Protein AF-A0A918ZXB0-F1 (afdb_monomer_lite)

Radius of gyration: 18.65 Å; chains: 1; bounding box: 31×18×62 Å

Sequence (74 aa):
MNPIESTFSTVKLRTRVTRGAGSPAAALAMVFKLTESAQTRWRAITAPHLVALVRNGATFHNGYLVERPEVSAA

Foldseek 3Di:
DPLVCQLCVQVVVVCVVVVHQPDPVSNVVSSVVSNVVSVVVDDDDPCVVCVVVVVVVFDDDPNHTDDDPPPPDD

Structure (mmCIF, N/CA/C/O backbone):
data_AF-A0A918ZXB0-F1
#
_entry.id   AF-A0A918ZXB0-F1
#
loop_
_atom_site.group_PDB
_atom_site.i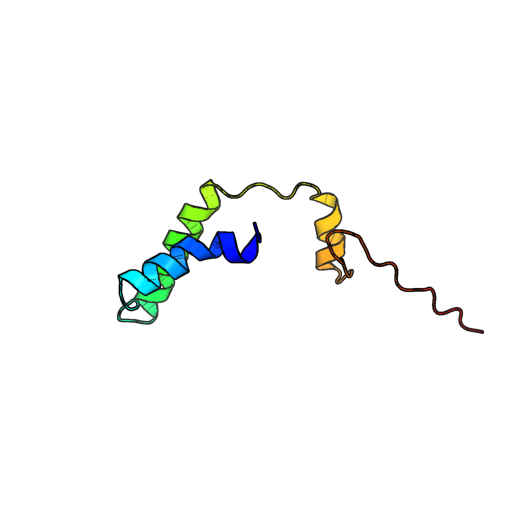d
_atom_site.type_symbol
_atom_site.label_atom_id
_atom_site.label_alt_id
_atom_site.label_comp_id
_atom_site.label_asym_id
_atom_site.label_entity_id
_atom_site.label_seq_id
_atom_site.pdbx_PDB_ins_code
_atom_site.Cartn_x
_atom_site.Cartn_y
_atom_site.Cartn_z
_atom_site.occupancy
_atom_site.B_iso_or_equiv
_atom_site.auth_seq_id
_atom_site.auth_comp_id
_atom_site.auth_asym_id
_atom_site.auth_atom_id
_atom_site.pdbx_PDB_model_num
ATOM 1 N N . MET A 1 1 ? -8.881 -12.977 1.383 1.00 57.06 1 MET A N 1
ATOM 2 C CA . MET A 1 1 ? -8.020 -12.092 0.566 1.00 57.06 1 MET A CA 1
ATOM 3 C C . MET A 1 1 ? -7.119 -11.313 1.512 1.00 57.06 1 MET A C 1
ATOM 5 O O . MET A 1 1 ? -7.652 -10.579 2.331 1.00 57.06 1 MET A O 1
ATOM 9 N N . ASN A 1 2 ? -5.799 -11.527 1.482 1.00 73.88 2 ASN A N 1
ATOM 10 C CA . ASN A 1 2 ? -4.868 -10.741 2.300 1.00 73.88 2 ASN A CA 1
ATOM 11 C C . ASN A 1 2 ? -4.700 -9.356 1.638 1.00 73.88 2 ASN A C 1
ATOM 13 O O . ASN A 1 2 ? -4.306 -9.318 0.469 1.00 73.88 2 ASN A O 1
ATOM 17 N N . PRO A 1 3 ? -5.005 -8.240 2.330 1.00 70.62 3 PRO A N 1
ATOM 18 C CA . PRO A 1 3 ? -4.916 -6.895 1.760 1.00 70.62 3 PRO A CA 1
ATOM 19 C C . PRO A 1 3 ? -3.532 -6.565 1.189 1.00 70.62 3 PRO A C 1
ATOM 21 O O . PRO A 1 3 ? -3.437 -5.923 0.146 1.00 70.62 3 PRO A O 1
ATOM 24 N N . ILE A 1 4 ? -2.462 -7.055 1.821 1.00 74.31 4 ILE A N 1
ATOM 25 C CA . ILE A 1 4 ? -1.079 -6.817 1.392 1.00 74.31 4 ILE A CA 1
ATOM 26 C C . ILE A 1 4 ? -0.787 -7.616 0.116 1.00 74.31 4 ILE A C 1
ATOM 28 O O . ILE A 1 4 ? -0.440 -7.043 -0.915 1.00 74.31 4 ILE A O 1
ATOM 32 N N . GLU A 1 5 ? -1.009 -8.932 0.143 1.00 74.44 5 GLU A N 1
ATOM 33 C CA . GLU A 1 5 ? -0.750 -9.823 -1.001 1.00 74.44 5 GLU A CA 1
ATOM 34 C C . GLU A 1 5 ? -1.571 -9.416 -2.240 1.00 74.44 5 GLU A C 1
ATOM 36 O O . GLU A 1 5 ? -1.069 -9.389 -3.366 1.00 74.44 5 GLU A O 1
ATOM 41 N N . SER A 1 6 ? -2.837 -9.036 -2.031 1.00 79.44 6 SER A N 1
ATOM 42 C CA . SER A 1 6 ? -3.733 -8.606 -3.106 1.00 79.44 6 SER A CA 1
ATOM 43 C C . SER A 1 6 ? -3.294 -7.293 -3.749 1.00 79.44 6 SER A C 1
ATOM 45 O O . SER A 1 6 ? -3.502 -7.114 -4.948 1.00 79.44 6 SER A O 1
ATOM 47 N N . THR A 1 7 ? -2.692 -6.382 -2.982 1.00 79.25 7 THR A N 1
ATOM 48 C CA . THR A 1 7 ? -2.260 -5.068 -3.478 1.00 79.25 7 THR A CA 1
ATOM 49 C C . THR A 1 7 ? -1.079 -5.191 -4.438 1.00 79.25 7 THR A C 1
ATOM 51 O O . THR A 1 7 ? -1.055 -4.542 -5.480 1.00 79.25 7 THR A O 1
ATOM 54 N N . PHE A 1 8 ? -0.137 -6.090 -4.144 1.00 85.38 8 PHE A N 1
ATOM 55 C CA . PHE A 1 8 ? 1.066 -6.295 -4.959 1.00 85.38 8 PHE A CA 1
ATOM 56 C C . PHE A 1 8 ? 0.923 -7.387 -6.028 1.00 85.38 8 PHE A C 1
ATOM 58 O O . PHE A 1 8 ? 1.873 -7.675 -6.760 1.00 85.38 8 PHE A O 1
ATOM 65 N N . SER A 1 9 ? -0.255 -8.000 -6.160 1.00 88.75 9 SER A N 1
ATOM 66 C CA . SER A 1 9 ? -0.479 -9.113 -7.090 1.00 88.75 9 SER A CA 1
ATOM 67 C C . SER A 1 9 ? -0.217 -8.739 -8.557 1.00 88.75 9 SER A C 1
ATOM 69 O O . SER A 1 9 ? 0.394 -9.520 -9.287 1.00 88.75 9 SER A O 1
ATOM 71 N N . THR A 1 10 ? -0.601 -7.536 -8.994 1.00 87.75 10 THR A N 1
ATOM 72 C CA . THR A 1 10 ? -0.335 -7.034 -10.359 1.00 87.75 10 THR A CA 1
ATOM 73 C C . THR A 1 10 ? 1.148 -6.797 -10.616 1.00 87.75 10 THR A C 1
ATOM 75 O O . THR A 1 10 ? 1.635 -7.124 -11.698 1.00 87.75 10 THR A O 1
ATOM 78 N N . VAL A 1 11 ? 1.883 -6.299 -9.619 1.00 89.50 11 VAL A N 1
ATOM 79 C CA . VAL A 1 11 ? 3.343 -6.149 -9.687 1.00 89.50 11 VAL A CA 1
ATOM 80 C C . VAL A 1 11 ? 4.004 -7.518 -9.822 1.00 89.50 11 VAL A C 1
ATOM 82 O O . VAL A 1 11 ? 4.751 -7.740 -10.772 1.00 89.50 11 VAL A O 1
ATOM 85 N N . LYS A 1 12 ? 3.669 -8.475 -8.944 1.00 89.00 12 LYS A N 1
ATOM 86 C CA . LYS A 1 12 ? 4.197 -9.852 -9.003 1.00 89.00 12 LYS A CA 1
ATOM 87 C C . LYS A 1 12 ? 3.913 -10.507 -10.356 1.00 89.00 12 LYS A C 1
ATOM 89 O O . LYS A 1 12 ? 4.806 -11.108 -10.953 1.00 89.00 12 LYS A O 1
ATOM 94 N N . LEU A 1 13 ? 2.683 -10.369 -10.857 1.00 91.06 13 LEU A N 1
ATOM 95 C CA . LEU A 1 13 ? 2.289 -10.879 -12.168 1.00 91.06 13 LEU A CA 1
ATOM 96 C C . LEU A 1 13 ? 3.137 -10.262 -13.283 1.00 91.06 13 LEU A C 1
ATOM 98 O O . LEU A 1 13 ? 3.678 -10.997 -14.110 1.00 91.06 13 LEU A O 1
ATOM 102 N N . ARG A 1 14 ? 3.271 -8.931 -13.305 1.00 88.31 14 ARG A N 1
ATOM 103 C CA . ARG A 1 14 ? 3.996 -8.239 -14.371 1.00 88.31 14 ARG A CA 1
ATOM 104 C C . ARG A 1 14 ? 5.476 -8.591 -14.363 1.00 88.31 14 ARG A C 1
ATOM 106 O O . ARG A 1 14 ? 5.983 -8.960 -15.416 1.00 88.31 14 ARG A O 1
ATOM 113 N N . THR A 1 15 ? 6.122 -8.578 -13.198 1.00 90.56 15 THR A N 1
ATOM 114 C CA . THR A 1 15 ? 7.532 -8.962 -13.041 1.00 90.56 15 THR A CA 1
ATOM 115 C C . THR A 1 15 ? 7.798 -10.369 -13.576 1.00 90.56 15 THR A C 1
ATOM 117 O O . THR A 1 15 ? 8.790 -10.584 -14.273 1.00 90.56 15 THR A O 1
ATOM 120 N N . ARG A 1 16 ? 6.891 -11.322 -13.310 1.00 88.88 16 ARG A N 1
ATOM 121 C CA . ARG A 1 16 ? 6.984 -12.695 -13.829 1.00 88.88 16 ARG A CA 1
ATOM 122 C C . ARG A 1 16 ? 6.862 -12.751 -15.353 1.00 88.88 16 ARG A C 1
ATOM 124 O O . ARG A 1 16 ? 7.627 -13.466 -15.990 1.00 88.88 16 ARG A O 1
ATOM 131 N N . VAL A 1 17 ? 5.919 -12.009 -15.937 1.00 89.56 17 VAL A N 1
ATOM 132 C CA . VAL A 1 17 ? 5.679 -11.999 -17.393 1.00 89.56 17 VAL A CA 1
ATOM 133 C C . VAL A 1 17 ? 6.821 -11.322 -18.153 1.00 89.56 17 VAL A C 1
ATOM 135 O O . VAL A 1 17 ? 7.234 -11.824 -19.193 1.00 89.56 17 VAL A O 1
ATOM 138 N N . THR A 1 18 ? 7.355 -10.208 -17.646 1.00 84.62 18 THR A N 1
ATOM 139 C CA . THR A 1 18 ? 8.431 -9.458 -18.318 1.00 84.62 18 THR A CA 1
ATOM 140 C C . THR A 1 18 ? 9.831 -9.972 -18.005 1.00 84.62 18 THR A C 1
ATOM 142 O O . THR A 1 18 ? 10.791 -9.458 -18.569 1.00 84.62 18 THR A O 1
ATOM 145 N N . ARG A 1 19 ? 9.961 -10.980 -17.126 1.00 82.75 19 ARG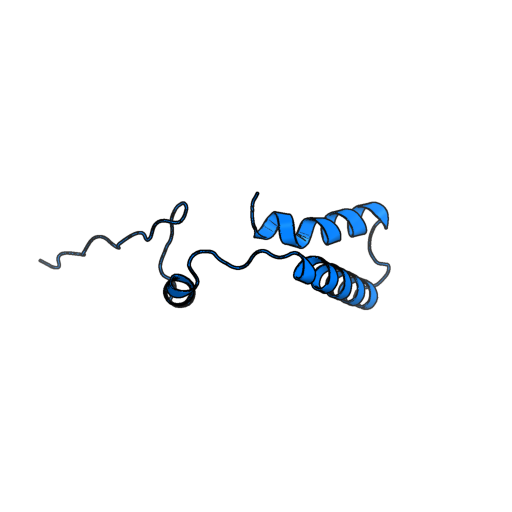 A N 1
ATOM 146 C CA . ARG A 1 19 ? 11.248 -11.492 -16.619 1.00 82.75 19 ARG A CA 1
ATOM 147 C C . ARG A 1 19 ? 12.119 -10.370 -16.026 1.00 82.75 19 ARG A C 1
ATOM 149 O O . ARG A 1 19 ? 13.326 -10.327 -16.236 1.00 82.75 19 ARG A O 1
ATOM 156 N N . GLY A 1 20 ? 11.489 -9.459 -15.283 1.00 79.69 20 GLY A N 1
ATOM 157 C CA . GLY A 1 20 ? 12.124 -8.265 -14.714 1.00 79.69 20 GLY A CA 1
ATOM 158 C C . GLY A 1 20 ? 11.864 -6.985 -15.513 1.00 79.69 20 GLY A C 1
ATOM 159 O O . GLY A 1 20 ? 11.022 -6.952 -16.408 1.00 79.69 20 GLY A O 1
ATOM 160 N N . ALA A 1 21 ? 12.547 -5.900 -15.142 1.00 82.12 21 ALA A N 1
ATOM 161 C CA . ALA A 1 21 ? 12.327 -4.561 -15.702 1.00 82.12 21 ALA A CA 1
ATOM 162 C C . ALA A 1 21 ? 13.517 -4.011 -16.512 1.00 82.12 21 ALA A C 1
ATOM 164 O O . ALA A 1 21 ? 13.466 -2.877 -16.974 1.00 82.12 21 ALA A O 1
ATOM 165 N N . GLY A 1 22 ? 14.600 -4.781 -16.666 1.00 84.44 22 GLY A N 1
ATOM 166 C CA . GLY A 1 22 ? 15.805 -4.384 -17.410 1.00 84.44 22 GLY A CA 1
ATOM 167 C C . GLY A 1 22 ? 16.729 -3.394 -16.685 1.00 84.44 22 GLY A C 1
ATOM 168 O O . GLY A 1 22 ? 17.941 -3.492 -16.834 1.00 84.44 22 GLY A O 1
ATOM 169 N N . SER A 1 23 ? 16.200 -2.486 -15.858 1.00 92.50 23 SER A N 1
ATOM 170 C CA . SER A 1 23 ? 16.991 -1.588 -15.002 1.00 92.50 23 SER A CA 1
ATOM 171 C C . SER A 1 23 ? 16.263 -1.238 -13.693 1.00 92.50 23 SER A C 1
ATOM 173 O O . SER A 1 23 ? 15.033 -1.349 -13.631 1.00 92.50 23 SER A O 1
ATOM 175 N N . PRO A 1 24 ? 16.975 -0.781 -12.642 1.00 92.81 24 PRO A N 1
ATOM 176 C CA . PRO A 1 24 ? 16.344 -0.350 -11.390 1.00 92.81 24 PRO A CA 1
ATOM 177 C C . PRO A 1 24 ? 15.364 0.818 -11.568 1.00 92.81 24 PRO A C 1
ATOM 179 O O . PRO A 1 24 ? 14.281 0.811 -10.987 1.00 92.81 24 PRO A O 1
ATOM 182 N N . ALA A 1 25 ? 15.703 1.794 -12.416 1.00 95.75 25 ALA A N 1
ATOM 183 C CA . ALA A 1 25 ? 14.832 2.936 -12.698 1.00 95.75 25 ALA A CA 1
ATOM 184 C C . ALA A 1 25 ? 13.528 2.497 -13.385 1.00 95.75 25 ALA A C 1
ATOM 186 O O . ALA A 1 25 ? 12.439 2.922 -12.996 1.00 95.75 25 ALA A O 1
ATOM 187 N N . ALA A 1 26 ? 13.624 1.586 -14.359 1.00 92.12 26 ALA A N 1
ATOM 188 C CA . ALA A 1 26 ? 12.456 1.019 -15.024 1.00 92.12 26 ALA A CA 1
ATOM 189 C C . ALA A 1 26 ? 11.611 0.162 -14.067 1.00 92.12 26 ALA A C 1
ATOM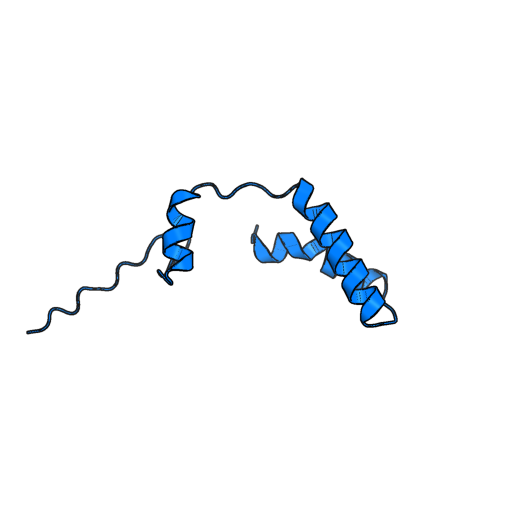 191 O O . ALA A 1 26 ? 10.382 0.209 -14.128 1.00 92.12 26 ALA A O 1
ATOM 192 N N . ALA A 1 27 ? 12.247 -0.580 -1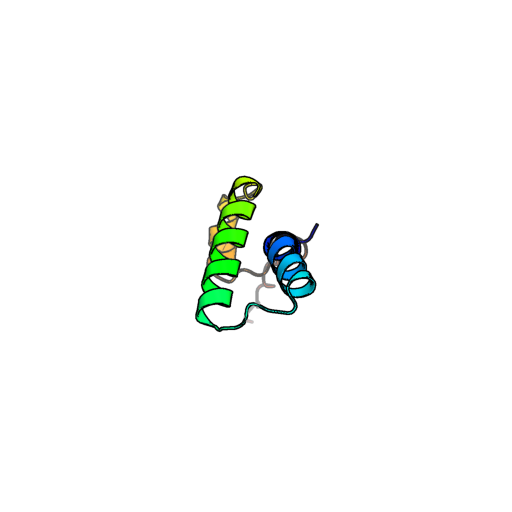3.152 1.00 91.62 27 ALA A N 1
ATOM 193 C CA . ALA A 1 27 ? 11.547 -1.341 -12.119 1.00 91.62 27 ALA A CA 1
ATOM 194 C C . ALA A 1 27 ? 10.723 -0.419 -11.217 1.00 91.62 27 ALA A C 1
ATOM 196 O O . ALA A 1 27 ? 9.538 -0.669 -11.006 1.00 91.62 27 ALA A O 1
ATOM 197 N N . LEU A 1 28 ? 11.323 0.671 -10.735 1.00 94.75 28 LEU A N 1
ATOM 198 C CA . LEU A 1 28 ? 10.644 1.632 -9.872 1.00 94.75 28 LEU A CA 1
ATOM 199 C C . LEU A 1 28 ? 9.446 2.277 -10.579 1.00 94.75 28 LEU A C 1
ATOM 201 O O . LEU A 1 28 ? 8.345 2.289 -10.028 1.00 94.75 28 LEU A O 1
ATOM 205 N N . ALA A 1 29 ? 9.632 2.742 -11.818 1.00 94.69 29 ALA A N 1
ATOM 206 C CA . ALA A 1 29 ? 8.553 3.325 -12.612 1.00 94.69 29 ALA A CA 1
ATOM 207 C C . ALA A 1 29 ? 7.410 2.322 -12.857 1.00 94.69 29 ALA A C 1
ATOM 209 O O . ALA A 1 29 ? 6.235 2.664 -12.713 1.00 94.69 29 ALA A O 1
ATOM 210 N N . MET A 1 30 ? 7.744 1.064 -13.172 1.00 94.25 30 MET A N 1
ATOM 211 C CA . MET A 1 30 ? 6.764 -0.008 -13.359 1.00 94.25 30 MET A CA 1
ATOM 212 C C . MET A 1 30 ? 5.961 -0.265 -12.079 1.00 94.25 30 MET A C 1
ATOM 214 O O . MET A 1 30 ? 4.731 -0.285 -12.125 1.00 94.25 30 MET A O 1
ATOM 218 N N . VAL A 1 31 ? 6.635 -0.448 -10.939 1.00 92.94 31 VAL A N 1
ATOM 219 C CA . VAL A 1 31 ? 5.976 -0.698 -9.648 1.00 92.94 31 VAL A CA 1
ATOM 220 C C . VAL A 1 31 ? 5.073 0.473 -9.274 1.00 92.94 31 VAL A C 1
ATOM 222 O O . VAL A 1 31 ? 3.930 0.246 -8.875 1.00 92.94 31 VAL A O 1
ATOM 225 N N . PHE A 1 32 ? 5.541 1.709 -9.465 1.00 93.75 32 PHE A N 1
ATOM 226 C CA . PHE A 1 32 ? 4.768 2.914 -9.180 1.00 93.75 32 PHE A CA 1
ATOM 227 C C . PHE A 1 32 ? 3.463 2.951 -9.984 1.00 93.75 32 PHE A C 1
ATOM 229 O O . PHE A 1 32 ? 2.383 2.984 -9.397 1.00 93.75 32 PHE A O 1
ATOM 236 N N . LYS A 1 33 ? 3.534 2.835 -11.318 1.00 94.56 33 LYS A N 1
ATOM 237 C CA . LYS A 1 33 ? 2.338 2.892 -12.178 1.00 94.56 33 LYS A CA 1
ATOM 238 C C . LYS A 1 33 ? 1.370 1.731 -11.939 1.00 94.56 33 LYS A C 1
ATOM 240 O O . LYS A 1 33 ? 0.155 1.919 -12.016 1.00 94.56 33 LYS A O 1
ATOM 245 N N . LEU A 1 34 ? 1.876 0.534 -11.636 1.00 93.06 34 LEU A N 1
ATOM 246 C CA . LEU A 1 34 ? 1.025 -0.615 -11.304 1.00 93.06 34 LEU A CA 1
ATOM 247 C C . LEU A 1 34 ? 0.331 -0.447 -9.949 1.00 93.06 34 LEU A C 1
ATOM 249 O O . LEU A 1 34 ? -0.834 -0.823 -9.820 1.00 93.06 34 LEU A O 1
ATOM 253 N N . THR A 1 35 ? 1.017 0.138 -8.966 1.00 92.00 35 THR A N 1
ATOM 254 C CA . THR A 1 35 ? 0.445 0.442 -7.647 1.00 92.00 35 THR A CA 1
ATOM 255 C C . THR A 1 35 ? -0.616 1.534 -7.754 1.00 92.00 35 THR A C 1
ATOM 257 O O . THR A 1 35 ? -1.716 1.362 -7.239 1.00 92.00 35 THR A O 1
ATOM 260 N N . GLU A 1 36 ? -0.338 2.601 -8.504 1.00 93.12 36 GLU A N 1
ATOM 261 C CA . GLU A 1 36 ? -1.293 3.680 -8.791 1.00 93.12 36 GLU A CA 1
ATOM 262 C C . GLU A 1 36 ? -2.554 3.145 -9.490 1.00 93.12 36 GLU A C 1
ATOM 264 O O . GLU A 1 36 ? -3.678 3.465 -9.107 1.00 93.12 36 GLU A O 1
ATOM 269 N N . SER A 1 37 ? -2.389 2.243 -10.465 1.00 90.94 37 SER A N 1
ATOM 270 C CA . SER A 1 37 ? -3.523 1.595 -11.136 1.00 90.94 37 SER A C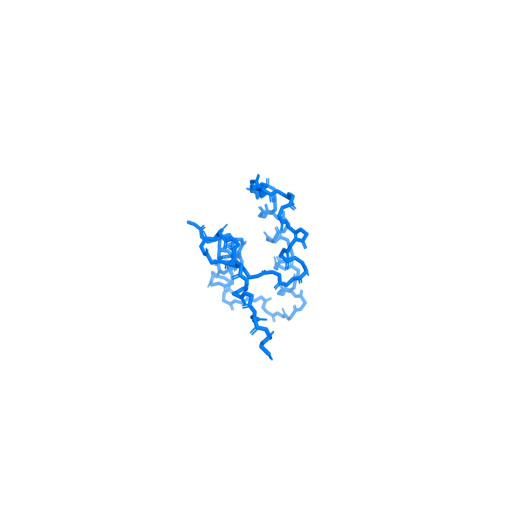A 1
ATOM 271 C C . SER A 1 37 ? -4.337 0.727 -10.169 1.00 90.94 37 SER A C 1
ATOM 273 O O . SER A 1 37 ? -5.567 0.743 -10.204 1.00 90.94 37 SER A O 1
ATOM 275 N N . ALA A 1 38 ? -3.670 -0.024 -9.284 1.00 87.75 38 ALA A N 1
ATOM 276 C CA . ALA A 1 38 ? -4.330 -0.865 -8.287 1.00 87.75 38 ALA A CA 1
ATOM 277 C C . ALA A 1 38 ? -5.093 -0.042 -7.234 1.00 87.75 38 ALA A C 1
ATOM 279 O O . ALA A 1 38 ? -6.176 -0.462 -6.819 1.00 87.75 38 ALA A O 1
ATOM 280 N N . GLN A 1 39 ? -4.575 1.134 -6.859 1.00 90.00 39 GLN A N 1
ATOM 281 C CA . GLN A 1 39 ? -5.180 2.038 -5.876 1.00 90.00 39 GLN A CA 1
ATOM 282 C C . GLN A 1 39 ? -6.626 2.400 -6.217 1.00 90.00 39 GLN A C 1
ATOM 284 O O . GLN A 1 39 ? -7.465 2.466 -5.322 1.00 90.00 39 GLN A O 1
ATOM 289 N N . THR A 1 40 ? -6.945 2.567 -7.502 1.00 89.44 40 THR A N 1
ATOM 290 C CA . THR A 1 40 ? -8.306 2.902 -7.963 1.00 89.44 40 THR A CA 1
ATOM 291 C C . THR A 1 40 ? -9.372 1.892 -7.524 1.00 89.44 40 THR A C 1
ATOM 293 O O . THR A 1 40 ? -10.554 2.222 -7.468 1.00 89.44 40 THR A O 1
ATOM 296 N N . ARG A 1 41 ? -8.968 0.657 -7.199 1.00 85.50 41 ARG A N 1
ATOM 297 C CA . ARG A 1 41 ? -9.854 -0.445 -6.802 1.00 85.50 41 ARG A CA 1
ATOM 298 C C . ARG A 1 41 ? -9.729 -0.817 -5.328 1.00 85.50 41 ARG A C 1
ATOM 300 O O . ARG A 1 41 ? -10.379 -1.771 -4.895 1.00 85.50 41 ARG A O 1
ATOM 307 N N . TRP A 1 42 ? -8.876 -0.141 -4.558 1.00 87.50 42 TRP A N 1
ATOM 308 C CA . TRP A 1 42 ? -8.709 -0.467 -3.147 1.00 87.50 42 TRP A CA 1
ATOM 309 C C . TRP A 1 42 ? -9.985 -0.164 -2.376 1.00 87.50 42 TRP A C 1
ATOM 311 O O . TRP A 1 42 ? -10.565 0.916 -2.461 1.00 87.50 42 TRP A O 1
ATOM 321 N N . ARG A 1 43 ? -10.414 -1.144 -1.586 1.00 86.00 43 ARG A N 1
ATOM 322 C CA . ARG A 1 43 ? -11.508 -0.961 -0.646 1.00 86.00 43 ARG A CA 1
ATOM 323 C C . ARG A 1 43 ? -10.982 -0.209 0.576 1.00 86.00 43 ARG A C 1
ATOM 325 O O . ARG A 1 43 ? -9.955 -0.588 1.136 1.00 86.00 43 ARG A O 1
ATOM 332 N N . ALA A 1 44 ? -11.718 0.809 1.014 1.00 86.31 44 ALA A N 1
ATOM 333 C CA . ALA A 1 44 ? -11.434 1.502 2.265 1.00 86.31 44 ALA A CA 1
ATOM 334 C C . ALA A 1 44 ? -11.467 0.544 3.472 1.00 86.31 44 ALA A C 1
ATOM 336 O O . ALA A 1 44 ? -12.208 -0.446 3.493 1.00 86.31 44 ALA A O 1
ATOM 337 N N . ILE A 1 45 ? -10.671 0.857 4.496 1.00 85.75 45 ILE A N 1
ATOM 338 C CA . ILE A 1 45 ? -10.649 0.105 5.755 1.00 85.75 45 ILE A CA 1
ATOM 339 C C . ILE A 1 45 ? -12.005 0.268 6.450 1.00 85.75 45 ILE A C 1
ATOM 341 O O . ILE A 1 45 ? -12.481 1.386 6.624 1.00 85.75 45 ILE A O 1
ATOM 345 N N . THR A 1 46 ? -12.614 -0.844 6.871 1.00 88.38 46 THR A N 1
ATOM 346 C CA . THR A 1 46 ? -13.949 -0.853 7.501 1.00 88.38 46 THR A CA 1
ATOM 347 C C . THR A 1 46 ? -13.987 -0.101 8.840 1.00 88.38 46 THR A C 1
ATOM 349 O O . THR A 1 46 ? -14.993 0.521 9.158 1.00 88.38 46 THR A O 1
ATOM 352 N N . ALA A 1 47 ? -12.903 -0.131 9.621 1.00 90.19 47 ALA A N 1
ATOM 353 C CA . ALA A 1 47 ? -12.814 0.500 10.941 1.00 90.19 47 ALA A CA 1
ATOM 354 C C . ALA A 1 47 ? -11.682 1.548 10.987 1.00 90.19 47 ALA A C 1
ATOM 356 O O . ALA A 1 47 ? -10.647 1.318 11.616 1.00 90.19 47 ALA A O 1
ATOM 357 N N . PRO A 1 48 ? -11.836 2.703 10.308 1.00 91.31 48 PRO A N 1
ATOM 358 C CA . PRO A 1 48 ? -10.767 3.696 10.196 1.00 91.31 48 PRO A CA 1
ATOM 359 C C . PRO A 1 48 ? -10.366 4.301 11.551 1.00 91.31 48 PRO A C 1
ATOM 361 O O . PRO A 1 48 ? -9.206 4.658 11.744 1.00 91.31 48 PRO A O 1
ATOM 364 N N . HIS A 1 49 ? -11.289 4.351 12.518 1.00 91.50 49 HIS A N 1
ATOM 365 C CA . HIS A 1 49 ? -11.027 4.833 13.878 1.00 91.50 49 HIS A CA 1
ATOM 366 C C . HIS A 1 49 ? -9.987 3.983 14.635 1.00 91.50 49 HIS A C 1
ATOM 368 O O . HIS A 1 49 ? -9.306 4.499 15.516 1.00 91.50 49 HIS A O 1
ATOM 374 N N . LEU A 1 50 ? -9.796 2.710 14.262 1.00 92.56 50 LEU A N 1
ATOM 375 C CA . LEU A 1 50 ? -8.794 1.829 14.877 1.00 92.56 50 LEU A CA 1
ATOM 376 C C . LEU A 1 50 ? -7.384 2.020 14.298 1.00 92.56 50 LEU A C 1
ATOM 378 O O . LEU A 1 50 ? -6.412 1.567 14.900 1.00 92.56 50 LEU A O 1
ATOM 382 N N . VAL A 1 51 ? -7.230 2.715 13.163 1.00 91.00 51 VAL A N 1
ATOM 383 C CA . VAL A 1 51 ? -5.913 2.925 12.530 1.00 91.00 51 VAL A CA 1
ATOM 384 C C . VAL A 1 51 ? -4.964 3.692 13.449 1.00 91.00 51 VAL A C 1
ATOM 386 O O . VAL A 1 51 ? -3.766 3.419 13.454 1.00 91.00 51 VAL A O 1
ATOM 389 N N . ALA A 1 52 ? -5.481 4.611 14.268 1.00 93.44 52 ALA A N 1
ATOM 390 C CA . ALA A 1 52 ? -4.675 5.310 15.265 1.00 93.44 52 ALA A CA 1
ATOM 391 C C . ALA A 1 52 ? -4.027 4.340 16.270 1.00 93.44 52 ALA A C 1
ATOM 393 O O . ALA A 1 52 ? -2.845 4.479 16.570 1.00 93.44 52 ALA A O 1
ATOM 394 N N . LEU A 1 53 ? -4.757 3.313 16.721 1.00 92.88 53 LEU A N 1
ATOM 395 C CA . LEU A 1 53 ? -4.236 2.297 17.641 1.00 92.88 53 LEU A CA 1
ATOM 396 C C . LEU A 1 53 ? -3.132 1.465 16.984 1.00 92.88 53 LEU A C 1
ATOM 398 O O . LEU A 1 53 ? -2.079 1.259 17.582 1.00 92.88 53 LEU A O 1
ATOM 402 N N . VAL A 1 54 ? -3.338 1.054 15.729 1.00 90.75 54 VAL A N 1
ATOM 403 C CA . VAL A 1 54 ? -2.320 0.333 14.947 1.00 90.75 54 VAL A CA 1
ATOM 404 C C . VAL A 1 54 ? -1.053 1.180 14.794 1.00 90.75 54 VAL A C 1
ATOM 406 O O . VAL A 1 54 ? 0.050 0.685 15.010 1.00 90.75 54 VAL A O 1
ATOM 409 N N . ARG A 1 55 ? -1.195 2.475 14.478 1.00 91.50 55 ARG A N 1
ATOM 410 C CA . ARG A 1 55 ? -0.058 3.408 14.369 1.00 91.50 55 ARG A CA 1
ATOM 411 C C . ARG A 1 55 ? 0.684 3.596 15.692 1.00 91.50 55 ARG A C 1
ATOM 413 O O . ARG A 1 55 ? 1.892 3.800 15.668 1.00 91.50 55 ARG A O 1
ATOM 420 N N . ASN A 1 56 ? -0.018 3.490 16.816 1.00 95.00 56 ASN A N 1
ATOM 421 C CA . ASN A 1 56 ? 0.561 3.564 18.156 1.00 95.00 56 ASN A CA 1
ATOM 422 C C . ASN A 1 56 ? 1.168 2.226 18.627 1.00 95.00 56 ASN A C 1
ATOM 424 O O . ASN A 1 56 ? 1.591 2.121 19.775 1.00 95.00 56 ASN A O 1
ATOM 428 N N . GLY A 1 57 ? 1.219 1.202 17.765 1.00 91.50 57 GLY A N 1
ATOM 429 C CA . GLY A 1 57 ? 1.836 -0.090 18.071 1.00 91.50 57 GLY A CA 1
ATOM 430 C C . GLY A 1 57 ? 0.941 -1.059 18.847 1.00 91.50 57 GLY A C 1
ATOM 431 O O . GLY A 1 57 ? 1.438 -2.052 19.379 1.00 91.50 57 GLY A O 1
ATOM 432 N N . ALA A 1 58 ? -0.369 -0.805 18.922 1.00 92.50 58 ALA A N 1
ATOM 433 C CA . ALA A 1 58 ? -1.302 -1.751 19.522 1.00 92.50 58 ALA A CA 1
ATOM 434 C C . ALA A 1 58 ? -1.319 -3.070 18.730 1.00 92.50 58 ALA A C 1
ATOM 436 O O . ALA A 1 58 ? -1.347 -3.073 17.496 1.00 92.50 58 ALA A O 1
ATOM 437 N N . THR A 1 59 ? -1.300 -4.199 19.440 1.00 91.69 59 THR A N 1
ATOM 438 C CA . THR A 1 59 ? -1.274 -5.522 18.807 1.00 91.69 59 THR A CA 1
ATOM 439 C C . THR A 1 59 ? -2.690 -5.971 18.488 1.00 91.69 59 THR A C 1
ATOM 441 O O . THR A 1 59 ? -3.547 -6.017 19.366 1.00 91.69 59 THR A O 1
ATOM 444 N N . PHE A 1 60 ? -2.925 -6.340 17.232 1.00 90.38 60 PHE A N 1
ATOM 445 C CA . PHE A 1 60 ? -4.168 -6.964 16.799 1.00 90.38 60 PHE A CA 1
ATOM 446 C C . PHE A 1 60 ? -3.895 -8.408 16.393 1.00 90.38 60 PHE A C 1
ATOM 448 O O . PHE A 1 60 ? -2.974 -8.672 15.622 1.00 90.38 60 PHE A O 1
ATOM 455 N N . HIS A 1 61 ? -4.726 -9.334 16.858 1.00 90.69 61 HIS A N 1
ATOM 456 C CA . HIS A 1 61 ? -4.711 -10.723 16.420 1.00 90.69 61 HIS A CA 1
ATOM 457 C C . HIS A 1 61 ? -6.035 -11.042 15.727 1.00 90.69 61 HIS A C 1
ATOM 459 O O . HIS A 1 61 ? -7.105 -10.870 16.306 1.00 90.69 61 HIS A O 1
ATOM 465 N N . ASN A 1 62 ? -5.981 -11.459 14.458 1.00 86.06 62 ASN A N 1
ATOM 466 C CA . ASN A 1 62 ? -7.164 -11.725 13.625 1.00 86.06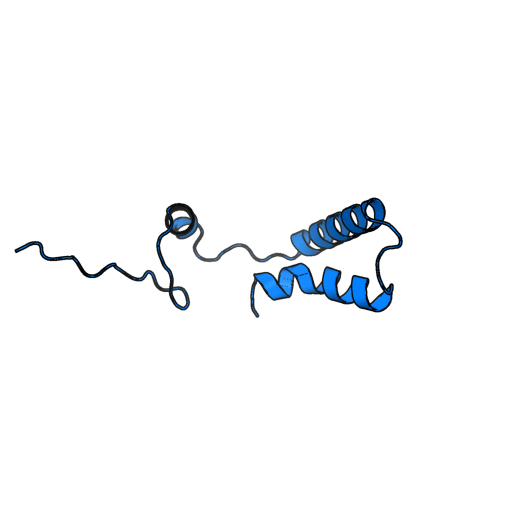 62 ASN A CA 1
ATOM 467 C C . ASN A 1 62 ? -8.204 -10.583 13.606 1.00 86.06 62 ASN A C 1
ATOM 469 O O . ASN A 1 62 ? -9.399 -10.827 13.478 1.00 86.06 62 ASN A O 1
ATOM 473 N N . GLY A 1 63 ? -7.749 -9.330 13.717 1.00 86.19 63 GLY A N 1
ATOM 474 C CA . GLY A 1 63 ? -8.613 -8.144 13.723 1.00 86.19 63 GLY A CA 1
ATOM 475 C C . GLY A 1 63 ? -9.146 -7.733 15.099 1.00 86.19 63 GLY A C 1
ATOM 476 O O . GLY A 1 63 ? -9.804 -6.701 15.190 1.00 86.19 63 GLY A O 1
ATOM 477 N N . TYR A 1 64 ? -8.822 -8.472 16.159 1.00 89.62 64 TYR A N 1
ATOM 478 C CA . TYR A 1 64 ? -9.190 -8.138 17.534 1.00 89.62 64 TYR A CA 1
ATOM 479 C C . TYR A 1 64 ? -8.010 -7.508 18.263 1.00 89.62 64 TYR A C 1
ATOM 481 O O . TYR A 1 64 ? -6.886 -8.001 18.160 1.00 89.62 64 TYR A O 1
ATOM 489 N N . LEU A 1 65 ? -8.264 -6.413 18.981 1.00 90.69 65 LEU A N 1
ATOM 490 C CA . LEU A 1 65 ? -7.266 -5.783 19.837 1.00 90.69 65 LEU A CA 1
ATOM 491 C C . LEU A 1 65 ? -6.898 -6.754 20.963 1.00 90.69 65 LEU A C 1
ATOM 493 O O . LEU A 1 65 ? -7.777 -7.249 21.665 1.00 90.69 65 LEU A O 1
ATOM 497 N N . VAL A 1 66 ? -5.607 -7.033 21.116 1.00 91.56 66 VAL A N 1
ATOM 498 C CA . VAL A 1 66 ? -5.089 -7.812 22.239 1.00 91.56 66 VAL A CA 1
ATOM 499 C C . VAL A 1 66 ? -4.800 -6.834 23.368 1.00 91.56 66 VAL A C 1
ATOM 501 O O . VAL A 1 66 ? -3.843 -6.059 23.293 1.00 91.56 66 VAL A O 1
ATOM 504 N N . GLU A 1 67 ? -5.639 -6.846 24.400 1.00 79.88 67 GLU A N 1
ATOM 505 C CA . GLU A 1 67 ? -5.337 -6.150 25.649 1.00 79.88 67 GLU A CA 1
ATOM 506 C C . GLU A 1 67 ? -4.105 -6.804 26.279 1.00 79.88 67 GLU A C 1
ATOM 508 O O . GLU A 1 67 ? -3.987 -8.031 26.352 1.00 79.88 67 GLU A O 1
ATOM 513 N N . ARG A 1 68 ? -3.132 -5.983 26.682 1.00 68.88 68 ARG A N 1
ATOM 514 C CA . ARG A 1 68 ? -1.998 -6.483 27.456 1.00 68.88 68 ARG A CA 1
ATOM 515 C C . ARG A 1 68 ? -2.567 -6.899 28.814 1.00 68.88 68 ARG A C 1
ATOM 517 O O . ARG A 1 68 ? -3.210 -6.051 29.422 1.00 68.88 68 ARG A O 1
ATOM 524 N N . PRO A 1 69 ? -2.351 -8.136 29.301 1.00 56.69 69 PRO A N 1
ATOM 525 C CA . PRO A 1 69 ? -2.738 -8.459 30.663 1.00 56.69 69 PRO A CA 1
ATOM 526 C C . PRO A 1 69 ? -2.059 -7.451 31.586 1.00 56.69 69 PRO A C 1
ATOM 528 O O . PRO A 1 69 ? -0.844 -7.244 31.490 1.00 56.69 69 PRO A O 1
ATOM 531 N N . GLU A 1 70 ? -2.871 -6.789 32.407 1.00 52.69 70 GLU A N 1
ATOM 532 C CA . GLU A 1 70 ? -2.418 -5.873 33.442 1.00 52.69 70 GLU A CA 1
ATOM 533 C C . GLU A 1 70 ? -1.318 -6.601 34.217 1.00 52.69 70 GLU A C 1
ATOM 535 O O . GLU A 1 70 ? -1.569 -7.622 34.865 1.00 52.69 70 GLU A O 1
ATOM 540 N N . VAL A 1 71 ? -0.074 -6.133 34.121 1.00 55.91 71 VAL A N 1
ATOM 541 C CA . VAL A 1 71 ? 0.938 -6.568 35.077 1.00 55.91 71 VAL A CA 1
ATOM 542 C C . VAL A 1 71 ? 0.507 -5.929 36.387 1.00 55.91 71 VAL A C 1
ATOM 544 O O . VAL A 1 71 ? 0.815 -4.769 36.648 1.00 55.91 71 VAL A O 1
ATOM 547 N N . SER A 1 72 ? -0.281 -6.674 37.164 1.00 48.47 72 SER A N 1
ATOM 548 C CA . SER A 1 72 ? -0.543 -6.400 38.569 1.00 48.47 72 SER A CA 1
ATOM 549 C C . SER A 1 72 ? 0.811 -6.386 39.267 1.00 48.47 72 SER A C 1
ATOM 551 O O . SER A 1 72 ? 1.334 -7.434 39.644 1.00 48.47 72 SER A O 1
ATOM 553 N N . ALA A 1 73 ? 1.409 -5.202 39.367 1.00 46.25 73 ALA A N 1
ATOM 554 C CA . ALA A 1 73 ? 2.538 -4.960 40.240 1.00 46.25 73 ALA A CA 1
ATOM 555 C C . ALA A 1 73 ? 2.034 -5.151 41.676 1.00 46.25 73 ALA A C 1
ATOM 557 O O . ALA A 1 73 ? 1.242 -4.348 42.170 1.00 46.25 73 ALA A O 1
ATOM 558 N N . ALA A 1 74 ? 2.416 -6.284 42.266 1.00 39.31 74 ALA A N 1
ATOM 559 C CA . ALA A 1 74 ? 2.361 -6.529 43.700 1.00 39.31 74 ALA A CA 1
ATOM 560 C C . ALA A 1 74 ? 3.512 -5.796 44.400 1.00 39.31 74 ALA A C 1
ATOM 562 O O . ALA A 1 74 ? 4.579 -5.641 43.757 1.00 39.31 74 ALA A O 1
#

Secondary structure (DSSP, 8-state):
--HHHHHSHHHHHHHHHHTS-SSHHHHHHHHHHHHHHHHTTPPPPS-GGGHHHHHTT--EETTEE-PPP-----

pLDDT: mean 84.68, std 12.44, range [39.31, 95.75]

Organism: NCBI:txid2014920